Protein AF-A0A353XS70-F1 (afdb_monomer)

pLDDT: mean 81.67, std 12.3, range [36.44, 92.38]

Mean predicted aligned error: 6.26 Å

Secondary structure (DSSP, 8-state):
---PEEEEETTEEEEEEEE-SS-HHHHHHHHHHTT-S-EEEEEEETTEEEEEEEETTEEEEE-TTEEEEEEETTEEEEEETTTHHHH-EE-PPPTT-

Structure (mmCIF, N/CA/C/O backbone):
data_AF-A0A353XS70-F1
#
_entry.id   AF-A0A353XS70-F1
#
loop_
_atom_site.group_PDB
_atom_site.id
_atom_site.type_symbol
_atom_site.label_atom_id
_atom_site.label_alt_id
_atom_site.label_comp_id
_atom_site.label_asym_id
_atom_site.label_entity_id
_atom_site.label_seq_id
_atom_site.pdbx_PDB_ins_code
_atom_site.Cartn_x
_atom_site.Cartn_y
_atom_site.Cartn_z
_atom_site.occupancy
_atom_site.B_iso_or_equiv
_atom_site.auth_seq_id
_atom_site.auth_comp_id
_atom_site.auth_asym_id
_atom_site.auth_atom_id
_atom_site.pdbx_PDB_model_num
ATOM 1 N N . MET A 1 1 ? 13.744 -2.079 10.978 1.00 38.22 1 MET A N 1
ATOM 2 C CA . MET A 1 1 ? 12.491 -1.562 11.570 1.00 38.22 1 MET A CA 1
ATOM 3 C C . MET A 1 1 ? 11.362 -1.837 10.593 1.00 38.22 1 MET A C 1
ATOM 5 O O . MET A 1 1 ? 11.465 -1.408 9.454 1.00 38.22 1 MET A O 1
ATOM 9 N N . ARG A 1 2 ? 10.344 -2.605 10.999 1.00 47.00 2 ARG A N 1
ATOM 10 C CA . ARG A 1 2 ? 9.105 -2.803 10.231 1.00 47.00 2 ARG A CA 1
ATOM 11 C C . ARG A 1 2 ? 8.165 -1.650 10.596 1.00 47.00 2 ARG A C 1
ATOM 13 O O . ARG A 1 2 ? 7.541 -1.718 11.647 1.00 47.00 2 ARG A O 1
ATOM 20 N N . MET A 1 3 ? 8.092 -0.584 9.800 1.00 53.44 3 MET A N 1
ATOM 21 C CA . MET A 1 3 ? 7.010 0.397 9.972 1.00 53.44 3 MET A CA 1
ATOM 22 C C . MET A 1 3 ? 5.758 -0.168 9.305 1.00 53.44 3 MET A C 1
ATOM 24 O O . MET A 1 3 ? 5.501 0.074 8.130 1.00 53.44 3 MET A O 1
ATOM 28 N N . LYS A 1 4 ? 5.012 -0.987 10.051 1.00 61.84 4 LYS A N 1
ATOM 29 C CA . LYS A 1 4 ? 3.598 -1.211 9.759 1.00 61.84 4 LYS A CA 1
ATOM 30 C C . LYS A 1 4 ? 2.859 0.035 10.230 1.00 61.84 4 LYS A C 1
ATOM 32 O O . LYS A 1 4 ? 2.935 0.359 11.413 1.00 61.84 4 LYS A O 1
ATOM 37 N N . LEU A 1 5 ? 2.220 0.760 9.317 1.00 74.19 5 LEU A N 1
ATOM 38 C CA . LEU A 1 5 ? 1.343 1.864 9.692 1.00 74.19 5 LEU A CA 1
ATOM 39 C C . LEU A 1 5 ? -0.076 1.310 9.753 1.00 74.19 5 LEU A C 1
ATOM 41 O O . LEU A 1 5 ? -0.613 0.833 8.752 1.00 74.19 5 LEU A O 1
ATOM 45 N N . TYR A 1 6 ? -0.663 1.353 10.942 1.00 78.88 6 TYR A N 1
ATOM 46 C CA . TYR A 1 6 ? -2.069 1.035 11.118 1.00 78.88 6 TYR A CA 1
ATOM 47 C C . TYR A 1 6 ? -2.882 2.322 10.990 1.00 78.88 6 TYR A C 1
ATOM 49 O O . TYR A 1 6 ? -2.542 3.366 11.555 1.00 78.88 6 TYR A O 1
ATOM 57 N N . CYS A 1 7 ? -3.957 2.265 10.220 1.00 81.56 7 CYS A N 1
ATOM 58 C CA . CYS A 1 7 ? -4.934 3.332 10.104 1.00 81.56 7 CYS A CA 1
ATOM 59 C C . CYS A 1 7 ? -6.324 2.802 10.454 1.00 81.56 7 CYS A C 1
ATOM 61 O O . CYS A 1 7 ? -6.529 1.597 10.562 1.00 81.56 7 CYS A O 1
ATOM 63 N N . THR A 1 8 ? -7.282 3.698 10.660 1.00 82.88 8 THR A N 1
ATOM 64 C CA . THR A 1 8 ? -8.691 3.323 10.782 1.00 82.88 8 THR A CA 1
ATOM 65 C C . THR A 1 8 ? -9.523 3.898 9.654 1.00 82.88 8 THR A C 1
ATOM 67 O O . THR A 1 8 ? -9.324 5.039 9.225 1.00 82.88 8 THR A O 1
ATOM 70 N N . LYS A 1 9 ? -10.498 3.108 9.206 1.00 82.94 9 LYS A N 1
ATOM 71 C CA . LYS A 1 9 ? -11.571 3.523 8.301 1.00 82.94 9 LYS A CA 1
ATOM 72 C C . LYS A 1 9 ? -12.897 3.182 8.969 1.00 82.94 9 LYS A C 1
ATOM 74 O O . LYS A 1 9 ? -13.144 2.029 9.286 1.00 82.94 9 LYS A O 1
ATOM 79 N N . TYR A 1 10 ? -13.729 4.188 9.241 1.00 82.44 10 TYR A N 1
ATOM 80 C CA . TYR A 1 10 ? -15.011 4.020 9.951 1.00 82.44 10 TYR A CA 1
ATOM 81 C C . TYR A 1 10 ? -14.925 3.253 11.291 1.00 82.44 10 TYR A C 1
ATOM 83 O O . TYR A 1 10 ? -15.891 2.623 11.707 1.00 82.44 10 TYR A O 1
ATOM 91 N N . GLY A 1 11 ? -13.786 3.341 11.987 1.00 78.12 11 GLY A N 1
ATOM 92 C CA . GLY A 1 11 ? -13.555 2.657 13.265 1.00 78.12 11 GLY A CA 1
ATOM 93 C C . GLY A 1 11 ? -12.970 1.245 13.150 1.00 78.12 11 GLY A C 1
ATOM 94 O O . GLY A 1 11 ? -12.651 0.657 14.178 1.00 78.12 11 GLY A O 1
ATOM 95 N N . GLU A 1 12 ? -12.774 0.721 11.938 1.00 81.75 12 GLU A N 1
ATOM 96 C CA . GLU A 1 12 ? -12.109 -0.566 11.706 1.00 81.75 12 GLU A CA 1
ATOM 97 C C . GLU A 1 12 ? -10.618 -0.376 11.434 1.00 81.75 12 GLU A C 1
ATOM 99 O O . GLU A 1 12 ? -10.230 0.549 10.715 1.00 81.75 12 GLU A O 1
ATOM 104 N N . LEU A 1 13 ? -9.790 -1.241 12.027 1.00 83.44 13 LEU A N 1
ATOM 105 C CA . LEU A 1 13 ? -8.337 -1.219 11.876 1.00 83.44 13 LEU A CA 1
ATOM 106 C C . LEU A 1 13 ? -7.937 -1.765 10.502 1.00 83.44 13 LEU A C 1
ATOM 108 O O . LEU A 1 13 ? -8.346 -2.854 10.114 1.00 83.44 13 LEU A O 1
ATOM 112 N N . VAL A 1 14 ? -7.099 -1.016 9.798 1.00 86.56 14 VAL A N 1
ATOM 113 C CA . VAL A 1 14 ? -6.657 -1.278 8.428 1.00 86.56 14 VAL A CA 1
ATOM 114 C C . VAL A 1 14 ? -5.135 -1.119 8.367 1.00 86.56 14 VAL A C 1
ATOM 116 O O . VAL A 1 14 ? -4.566 -0.243 9.022 1.00 86.56 14 VAL A O 1
ATOM 119 N N . GLU A 1 15 ? -4.449 -1.957 7.586 1.00 87.12 15 GLU A N 1
ATOM 120 C CA . GLU A 1 15 ? -3.011 -1.791 7.323 1.00 87.12 15 GLU A CA 1
ATOM 121 C C . GLU A 1 15 ? -2.812 -0.924 6.070 1.00 87.12 15 GLU A C 1
ATOM 123 O O . GLU A 1 15 ? -3.428 -1.163 5.029 1.00 87.12 15 GLU A O 1
ATOM 128 N N . ALA A 1 16 ? -1.938 0.081 6.146 1.00 88.31 16 ALA A N 1
ATOM 129 C CA . ALA A 1 16 ? -1.628 0.944 5.012 1.00 88.31 16 ALA A CA 1
ATOM 130 C C . ALA A 1 16 ? -0.128 1.211 4.894 1.00 88.31 16 ALA A C 1
ATOM 132 O O . ALA A 1 16 ? 0.579 1.369 5.884 1.00 88.31 16 ALA A O 1
ATOM 133 N N . HIS A 1 17 ? 0.358 1.302 3.662 1.00 88.88 17 HIS A N 1
ATOM 134 C CA . HIS A 1 17 ? 1.763 1.522 3.362 1.00 88.88 17 HIS A CA 1
ATOM 135 C C . HIS A 1 17 ? 1.915 2.614 2.297 1.00 88.88 17 HIS A C 1
ATOM 137 O O . HIS A 1 17 ? 1.442 2.435 1.170 1.00 88.88 17 HIS A O 1
ATOM 143 N N . PRO A 1 18 ? 2.569 3.745 2.618 1.00 88.75 18 PRO A N 1
ATOM 144 C CA . PRO A 1 18 ? 2.917 4.736 1.616 1.00 88.75 18 PRO A CA 1
ATOM 145 C C . PRO A 1 18 ? 4.011 4.175 0.710 1.00 88.75 18 PRO A C 1
ATOM 147 O O . PRO A 1 18 ? 4.902 3.455 1.163 1.00 88.75 18 PRO A O 1
ATOM 150 N N . PHE A 1 19 ? 3.970 4.543 -0.564 1.00 89.00 19 PHE A N 1
ATOM 151 C CA . PHE A 1 19 ? 4.976 4.144 -1.533 1.00 89.00 19 PHE A CA 1
ATOM 152 C C . PHE A 1 19 ? 5.636 5.371 -2.161 1.00 89.00 19 PHE A C 1
ATOM 154 O O . PHE A 1 19 ? 5.023 6.110 -2.936 1.00 89.00 19 PHE A O 1
ATOM 161 N N . GLY A 1 20 ? 6.900 5.599 -1.797 1.00 83.81 20 GLY A N 1
ATOM 162 C CA . GLY A 1 20 ? 7.755 6.650 -2.349 1.00 83.81 20 GLY A CA 1
ATOM 163 C C . GLY A 1 20 ? 8.645 6.159 -3.493 1.00 83.81 20 GLY A C 1
ATOM 164 O O . GLY A 1 20 ? 9.200 6.971 -4.228 1.00 83.81 20 GLY A O 1
ATOM 165 N N . GLY A 1 21 ? 8.764 4.840 -3.663 1.00 80.56 21 GLY A N 1
ATOM 166 C CA . GLY A 1 21 ? 9.553 4.1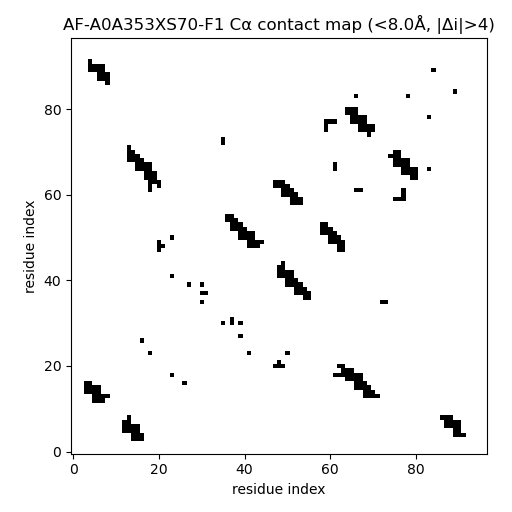98 -4.714 1.00 80.56 21 GLY A CA 1
ATOM 167 C C . GLY A 1 21 ? 10.856 3.566 -4.225 1.00 80.56 21 GLY A C 1
ATOM 168 O O . GLY A 1 21 ? 11.366 2.651 -4.868 1.00 80.56 21 GLY A O 1
ATOM 169 N N . GLY A 1 22 ? 11.375 4.001 -3.074 1.00 80.50 22 GLY A N 1
ATOM 170 C CA . GLY A 1 22 ? 12.572 3.425 -2.447 1.00 80.50 22 GLY A CA 1
ATOM 171 C C . GLY A 1 22 ? 12.277 2.182 -1.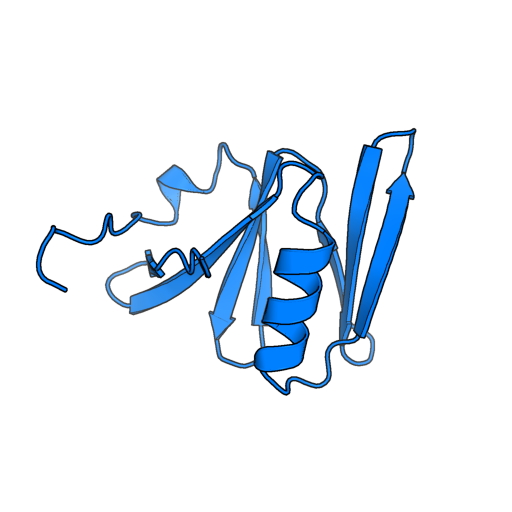601 1.00 80.50 22 GLY A C 1
ATOM 172 O O . GLY A 1 22 ? 13.177 1.410 -1.281 1.00 80.50 22 GLY A O 1
ATOM 173 N N . GLU A 1 23 ? 11.008 1.963 -1.261 1.00 77.69 23 GLU A N 1
ATOM 174 C CA . GLU A 1 23 ? 10.555 0.960 -0.296 1.00 77.69 23 GLU A CA 1
ATOM 175 C C . GLU A 1 23 ? 10.172 -0.376 -0.953 1.00 77.69 23 GLU A C 1
ATOM 177 O O . GLU A 1 23 ? 9.641 -1.256 -0.282 1.00 77.69 23 GLU A O 1
ATOM 182 N N . LEU A 1 24 ? 10.451 -0.557 -2.252 1.00 78.94 24 LEU A N 1
ATOM 183 C CA . LEU A 1 24 ? 10.047 -1.727 -3.048 1.00 78.94 24 LEU A CA 1
ATOM 184 C C . LEU A 1 24 ? 10.323 -3.065 -2.350 1.00 78.94 24 LEU A C 1
ATOM 186 O O . LEU A 1 24 ? 9.427 -3.895 -2.229 1.00 78.94 24 LEU A O 1
ATOM 190 N N . ILE A 1 25 ? 11.548 -3.258 -1.855 1.00 80.00 25 ILE A N 1
ATOM 191 C CA . ILE A 1 25 ? 11.957 -4.499 -1.179 1.00 80.00 25 ILE A CA 1
ATOM 192 C C . ILE A 1 25 ? 11.191 -4.683 0.136 1.00 80.00 25 ILE A C 1
ATOM 194 O O . ILE A 1 25 ? 10.765 -5.785 0.463 1.00 80.00 25 ILE A O 1
ATOM 198 N N . GLN A 1 26 ? 11.003 -3.605 0.897 1.00 81.94 26 GLN A N 1
ATOM 199 C CA . GLN A 1 26 ? 10.319 -3.655 2.190 1.00 81.94 26 GLN A CA 1
ATOM 200 C C . GLN A 1 26 ? 8.838 -3.988 2.007 1.00 81.94 26 GLN A C 1
ATOM 202 O O . GLN A 1 26 ? 8.298 -4.801 2.755 1.00 81.94 26 GLN A O 1
ATOM 207 N N . LEU A 1 27 ? 8.207 -3.399 0.990 1.00 83.56 27 LEU A N 1
ATOM 208 C CA . LEU A 1 27 ? 6.808 -3.630 0.670 1.00 83.56 27 LEU A CA 1
ATOM 209 C C . LEU A 1 27 ? 6.586 -5.031 0.089 1.00 83.56 27 LEU A C 1
ATOM 211 O O . LEU A 1 27 ? 5.656 -5.711 0.502 1.00 83.56 27 LEU A O 1
ATOM 215 N N . ALA A 1 28 ? 7.472 -5.502 -0.795 1.00 81.94 28 ALA A N 1
ATOM 216 C CA . ALA A 1 28 ? 7.423 -6.869 -1.310 1.00 81.94 28 ALA A CA 1
ATOM 217 C C . ALA A 1 28 ? 7.569 -7.910 -0.187 1.00 81.94 28 ALA A C 1
ATOM 219 O O . ALA A 1 28 ? 6.772 -8.841 -0.119 1.00 81.94 28 ALA A O 1
ATOM 220 N N . ASN A 1 29 ? 8.520 -7.711 0.734 1.00 83.12 29 ASN A N 1
ATOM 221 C CA . ASN A 1 29 ? 8.695 -8.587 1.895 1.00 83.12 29 ASN A CA 1
ATOM 222 C C . ASN A 1 29 ? 7.485 -8.555 2.834 1.00 83.12 29 ASN A C 1
ATOM 224 O O . ASN A 1 29 ? 7.118 -9.588 3.380 1.00 83.12 29 ASN A O 1
ATOM 228 N N . TRP A 1 30 ? 6.860 -7.388 3.031 1.00 82.94 30 TRP A N 1
ATOM 229 C CA . TRP A 1 30 ? 5.625 -7.306 3.810 1.00 82.94 30 TRP A CA 1
ATOM 230 C C . TRP A 1 30 ? 4.523 -8.157 3.178 1.00 82.94 30 TRP A C 1
ATOM 232 O O . TRP A 1 30 ? 3.906 -8.934 3.891 1.00 82.94 30 TRP A O 1
ATOM 242 N N . ILE A 1 31 ? 4.320 -8.077 1.860 1.00 83.88 31 ILE A N 1
ATOM 243 C CA . ILE A 1 31 ? 3.295 -8.868 1.156 1.00 83.88 31 ILE A CA 1
ATOM 244 C C . ILE A 1 31 ? 3.589 -10.369 1.238 1.00 83.88 31 ILE A C 1
ATOM 246 O O . ILE A 1 31 ? 2.673 -11.153 1.485 1.00 83.88 31 ILE A O 1
ATOM 250 N N . ASP A 1 32 ? 4.854 -10.762 1.095 1.00 81.62 32 ASP A N 1
ATOM 251 C CA . ASP A 1 32 ? 5.288 -12.156 1.247 1.00 81.62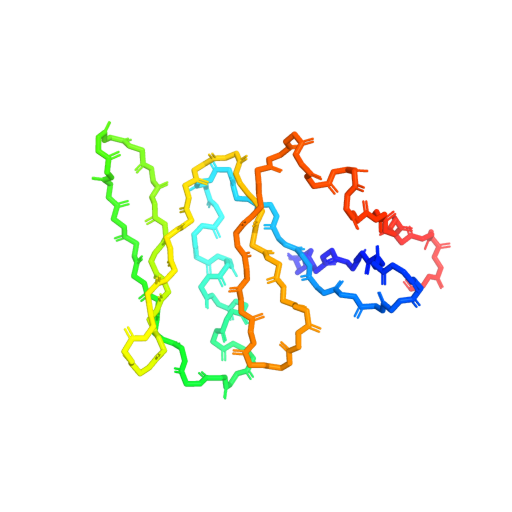 32 ASP A CA 1
ATOM 252 C C . ASP A 1 32 ? 5.053 -12.674 2.682 1.00 81.62 32 ASP A C 1
ATOM 254 O O . ASP A 1 32 ? 4.497 -13.757 2.882 1.00 81.62 32 ASP A O 1
ATOM 258 N N . ASP A 1 33 ? 5.347 -11.851 3.699 1.00 81.81 33 ASP A N 1
ATOM 259 C CA . ASP A 1 33 ? 5.088 -12.152 5.116 1.00 81.81 33 ASP A CA 1
ATOM 260 C C . ASP A 1 33 ? 3.590 -12.397 5.401 1.00 81.81 33 ASP A C 1
ATOM 262 O O . ASP A 1 33 ? 3.254 -13.145 6.326 1.00 81.81 33 ASP A O 1
ATOM 266 N N . LEU A 1 34 ? 2.678 -11.801 4.619 1.00 77.75 34 LEU A N 1
ATOM 267 C CA . LEU A 1 34 ? 1.233 -12.020 4.762 1.00 77.75 34 LEU A CA 1
ATOM 268 C C . LEU A 1 34 ? 0.795 -13.429 4.338 1.00 77.75 34 LEU A C 1
ATOM 270 O O . LEU A 1 34 ? -0.350 -13.796 4.603 1.00 77.75 34 LEU A O 1
ATOM 274 N N . LYS A 1 35 ? 1.671 -14.215 3.688 1.00 72.31 35 LYS A N 1
ATOM 275 C CA . LYS A 1 35 ? 1.374 -15.555 3.141 1.00 72.31 35 LYS A CA 1
ATOM 276 C C . LYS A 1 35 ? 0.123 -15.582 2.257 1.00 72.31 35 LYS A C 1
ATOM 278 O O . LYS A 1 35 ? -0.584 -16.587 2.187 1.00 72.31 35 LYS A O 1
ATOM 283 N N . CYS A 1 36 ? -0.168 -14.459 1.611 1.00 72.56 36 CYS A N 1
ATOM 284 C CA . CYS A 1 36 ? -1.256 -14.339 0.658 1.00 72.56 36 CYS A CA 1
ATOM 285 C C . CYS A 1 36 ? -0.777 -14.802 -0.726 1.00 72.56 36 CYS A C 1
ATOM 287 O O . CYS A 1 36 ? 0.406 -14.685 -1.037 1.00 72.56 36 CYS A O 1
ATOM 289 N N . ASP A 1 37 ? -1.675 -15.336 -1.561 1.00 82.44 37 ASP A N 1
ATOM 290 C CA . ASP A 1 37 ? -1.352 -15.769 -2.935 1.00 82.44 37 ASP A CA 1
ATOM 291 C C . ASP A 1 37 ? -1.195 -14.562 -3.881 1.00 82.44 37 ASP A C 1
ATOM 293 O O . ASP A 1 37 ? -1.899 -14.409 -4.877 1.00 82.44 37 ASP A O 1
ATOM 297 N N . VAL A 1 38 ? -0.323 -13.629 -3.500 1.00 86.25 38 VAL A N 1
ATOM 298 C CA . VAL A 1 38 ? -0.040 -12.386 -4.213 1.00 86.25 38 VAL A CA 1
ATOM 299 C C . VAL A 1 38 ? 1.402 -12.422 -4.672 1.00 86.25 38 VAL A C 1
ATOM 301 O O . VAL A 1 38 ? 2.333 -12.503 -3.874 1.00 86.25 38 VAL A O 1
ATOM 304 N N . LYS A 1 39 ? 1.600 -12.310 -5.979 1.00 87.56 39 LYS A N 1
ATOM 305 C CA . LYS A 1 39 ? 2.921 -12.146 -6.578 1.00 87.56 39 LYS A CA 1
ATOM 306 C C . LYS A 1 39 ? 3.238 -10.667 -6.693 1.00 87.56 39 LYS A C 1
ATOM 308 O O . LYS A 1 39 ? 2.379 -9.873 -7.068 1.00 87.56 39 LYS A O 1
ATOM 313 N N . THR A 1 40 ? 4.481 -10.304 -6.404 1.00 88.69 40 THR A N 1
ATOM 314 C CA . THR A 1 40 ? 4.963 -8.927 -6.517 1.00 88.69 40 THR A CA 1
ATOM 315 C C . THR A 1 40 ? 5.974 -8.814 -7.654 1.00 88.69 40 THR A C 1
ATOM 317 O O . THR A 1 40 ? 6.728 -9.743 -7.945 1.00 88.69 40 THR A O 1
ATOM 320 N N . SER A 1 41 ? 5.972 -7.692 -8.363 1.00 89.06 41 SER A N 1
ATOM 321 C CA . SER A 1 41 ? 6.933 -7.397 -9.429 1.00 89.06 41 SER A CA 1
ATOM 322 C C . SER A 1 41 ? 7.236 -5.909 -9.453 1.00 89.06 41 SER A C 1
ATOM 324 O O . SER A 1 41 ? 6.326 -5.090 -9.404 1.00 89.06 41 SER A O 1
ATOM 326 N N . ALA A 1 42 ? 8.513 -5.547 -9.526 1.00 88.19 42 ALA A N 1
ATOM 327 C CA . ALA A 1 42 ? 8.947 -4.157 -9.589 1.00 88.19 42 ALA A CA 1
ATOM 328 C C . ALA A 1 42 ? 9.391 -3.809 -11.013 1.00 88.19 42 ALA A C 1
ATOM 330 O O . ALA A 1 42 ? 10.201 -4.522 -11.605 1.00 88.19 42 ALA A O 1
ATOM 331 N N . VAL A 1 43 ? 8.878 -2.706 -11.551 1.00 89.88 43 VAL A N 1
ATOM 332 C CA . VAL A 1 43 ? 9.216 -2.200 -12.888 1.00 89.88 43 VAL A CA 1
ATOM 333 C C . VAL A 1 43 ? 9.479 -0.696 -12.843 1.00 89.88 43 VAL A C 1
ATOM 335 O O . VAL A 1 43 ? 9.100 -0.016 -11.891 1.00 89.88 43 VAL A O 1
ATOM 338 N N . PHE A 1 44 ? 10.113 -0.166 -13.888 1.00 88.00 44 PHE A N 1
ATOM 339 C CA . PHE A 1 44 ? 10.241 1.276 -14.100 1.00 88.00 44 PHE A CA 1
ATOM 340 C C . PHE A 1 44 ? 9.284 1.702 -15.217 1.00 88.00 44 PHE A C 1
ATOM 342 O O . PHE A 1 44 ? 9.569 1.488 -16.393 1.00 88.00 44 PHE A O 1
ATOM 349 N N . ASP A 1 45 ? 8.147 2.294 -14.850 1.00 84.94 45 ASP A N 1
ATOM 350 C CA . ASP A 1 45 ? 7.154 2.834 -15.788 1.00 84.94 45 ASP A CA 1
ATOM 351 C C . ASP A 1 45 ? 7.442 4.326 -16.006 1.00 84.94 45 ASP A C 1
ATOM 353 O O . ASP A 1 45 ? 7.395 5.119 -15.065 1.00 84.94 45 ASP A O 1
ATOM 357 N N . GLY A 1 46 ? 7.840 4.711 -17.222 1.00 84.00 46 GLY A N 1
ATOM 358 C CA . GLY A 1 46 ? 8.222 6.098 -17.528 1.00 84.00 46 GLY A CA 1
ATOM 359 C C . GLY A 1 46 ? 9.410 6.627 -16.707 1.00 84.00 46 GLY A C 1
ATOM 360 O O . GLY A 1 46 ? 9.516 7.830 -16.487 1.00 84.00 46 GLY A O 1
ATOM 361 N N . GLY A 1 47 ? 10.284 5.737 -16.222 1.00 86.12 47 GLY A N 1
ATOM 362 C CA . GLY A 1 47 ? 11.407 6.080 -15.340 1.00 86.12 47 GLY A CA 1
ATOM 363 C C . GLY A 1 47 ? 11.048 6.175 -13.853 1.00 86.12 47 GLY A C 1
ATOM 364 O O . GLY A 1 47 ? 11.934 6.427 -13.040 1.00 86.12 47 GLY A O 1
ATOM 365 N N . LEU A 1 48 ? 9.786 5.936 -13.480 1.00 86.94 48 LEU A N 1
ATOM 366 C CA . LEU A 1 48 ? 9.338 5.924 -12.090 1.00 86.94 48 LEU A CA 1
ATOM 367 C C . LEU A 1 48 ? 9.220 4.489 -11.554 1.00 86.94 48 LEU A C 1
ATOM 369 O O . LEU A 1 48 ? 8.651 3.625 -12.230 1.00 86.94 48 LEU A O 1
ATOM 373 N N . PRO A 1 49 ? 9.717 4.218 -10.333 1.00 89.44 49 PRO A N 1
ATOM 374 C CA . PRO A 1 49 ? 9.582 2.906 -9.713 1.00 89.44 49 PRO A CA 1
ATOM 375 C C . PRO A 1 49 ? 8.105 2.596 -9.475 1.00 89.44 49 PRO A C 1
ATOM 377 O O . PRO A 1 49 ? 7.385 3.381 -8.866 1.00 89.44 49 PRO A O 1
ATOM 380 N N . THR A 1 50 ? 7.656 1.450 -9.964 1.00 91.00 50 THR A N 1
ATOM 381 C CA . THR A 1 50 ? 6.265 1.005 -9.895 1.00 91.00 50 THR A CA 1
ATOM 382 C C . THR A 1 50 ? 6.230 -0.431 -9.393 1.00 91.00 50 THR A C 1
ATOM 384 O O . THR A 1 50 ? 6.953 -1.288 -9.905 1.00 91.00 50 THR A O 1
ATOM 387 N N . LEU A 1 51 ? 5.394 -0.696 -8.391 1.00 90.75 51 LEU A N 1
ATOM 388 C CA . LEU A 1 51 ? 5.152 -2.041 -7.882 1.00 90.75 51 LEU A CA 1
ATOM 389 C C . LEU A 1 51 ? 3.859 -2.588 -8.484 1.00 90.75 51 LEU A C 1
ATOM 391 O O . LEU A 1 51 ? 2.828 -1.924 -8.472 1.00 90.75 51 LEU A O 1
ATOM 395 N N . ILE A 1 52 ? 3.916 -3.809 -8.992 1.00 91.19 52 ILE A N 1
ATOM 396 C CA . ILE A 1 52 ? 2.778 -4.555 -9.513 1.00 91.19 52 ILE A CA 1
ATOM 397 C C . ILE A 1 52 ? 2.506 -5.705 -8.552 1.00 91.19 52 ILE A C 1
ATOM 399 O O . ILE A 1 52 ? 3.418 -6.452 -8.194 1.00 91.19 52 ILE A O 1
ATOM 403 N N . LEU A 1 53 ? 1.251 -5.833 -8.144 1.00 90.12 53 LEU A N 1
ATOM 404 C CA . LEU A 1 53 ? 0.731 -6.929 -7.343 1.00 90.12 53 LEU A CA 1
ATOM 405 C C . LEU A 1 53 ? -0.230 -7.726 -8.211 1.00 90.12 53 LEU A C 1
ATOM 407 O O . LEU A 1 53 ? -1.118 -7.146 -8.833 1.00 90.12 53 LEU A O 1
ATOM 411 N N . THR A 1 54 ? -0.066 -9.040 -8.248 1.00 89.31 54 THR A N 1
ATOM 412 C CA . THR A 1 54 ? -0.921 -9.930 -9.033 1.00 89.31 54 THR A CA 1
ATOM 413 C C . THR A 1 54 ? -1.472 -11.029 -8.144 1.00 89.31 54 THR A C 1
ATOM 415 O O . THR A 1 54 ? -0.699 -11.746 -7.509 1.00 89.31 54 THR A O 1
ATOM 418 N N . LYS A 1 55 ? -2.797 -11.177 -8.120 1.00 85.50 55 LYS A N 1
ATOM 419 C CA . LYS A 1 55 ? -3.517 -12.206 -7.366 1.00 85.50 55 LYS A CA 1
ATOM 420 C C . LYS A 1 55 ? -4.557 -12.855 -8.271 1.00 85.50 55 LYS A C 1
ATOM 422 O O . LYS A 1 55 ? -5.559 -12.229 -8.593 1.00 85.50 55 LYS A O 1
ATOM 427 N N . GLY A 1 56 ? -4.331 -14.098 -8.691 1.00 84.81 56 GLY A N 1
ATOM 428 C CA . GLY A 1 56 ? -5.154 -14.700 -9.746 1.00 84.81 56 GLY A CA 1
ATOM 429 C C . GLY A 1 56 ? -5.139 -13.828 -11.009 1.00 84.81 56 GLY A C 1
ATOM 430 O O . GLY A 1 56 ? -4.062 -13.557 -11.542 1.00 84.81 56 GLY A O 1
ATOM 431 N N . ASP A 1 57 ? -6.316 -13.365 -11.435 1.00 85.44 57 ASP A N 1
ATOM 432 C CA . ASP A 1 57 ? -6.491 -12.456 -12.580 1.00 85.44 57 ASP A CA 1
ATOM 433 C C . ASP A 1 57 ? -6.461 -10.962 -12.193 1.00 85.44 57 ASP A C 1
ATOM 435 O O . ASP A 1 57 ? -6.398 -10.097 -13.070 1.00 85.44 57 ASP A O 1
ATOM 439 N N . ASP A 1 58 ? -6.474 -10.639 -10.895 1.00 85.38 58 ASP A N 1
ATOM 440 C CA . ASP A 1 58 ? -6.449 -9.258 -10.419 1.00 85.38 58 ASP A CA 1
ATOM 441 C C . ASP A 1 58 ? -5.028 -8.696 -10.435 1.00 85.38 58 ASP A C 1
ATOM 443 O O . ASP A 1 58 ? -4.079 -9.296 -9.916 1.00 85.38 58 ASP A O 1
ATOM 447 N N . VAL A 1 59 ? -4.887 -7.497 -11.003 1.00 89.38 59 VAL A N 1
ATOM 448 C CA . VAL A 1 59 ? -3.623 -6.762 -11.068 1.00 89.38 59 VAL A CA 1
ATOM 449 C C . VAL A 1 59 ? -3.803 -5.385 -10.450 1.00 89.38 59 VAL A C 1
ATOM 451 O O . VAL A 1 59 ? -4.631 -4.588 -10.888 1.00 89.38 59 VAL A O 1
ATOM 454 N N . VAL A 1 60 ? -2.978 -5.088 -9.451 1.00 89.88 60 VAL A N 1
ATOM 455 C CA . VAL A 1 60 ? -2.931 -3.795 -8.774 1.00 89.88 60 VAL A CA 1
ATOM 456 C C . VAL A 1 60 ? -1.572 -3.157 -9.025 1.00 89.88 60 VAL A C 1
ATOM 458 O O . VAL A 1 60 ? -0.532 -3.761 -8.772 1.00 89.88 60 VAL A O 1
ATOM 461 N N . THR A 1 61 ? -1.581 -1.914 -9.500 1.00 92.19 61 THR A N 1
ATOM 462 C CA . THR A 1 61 ? -0.364 -1.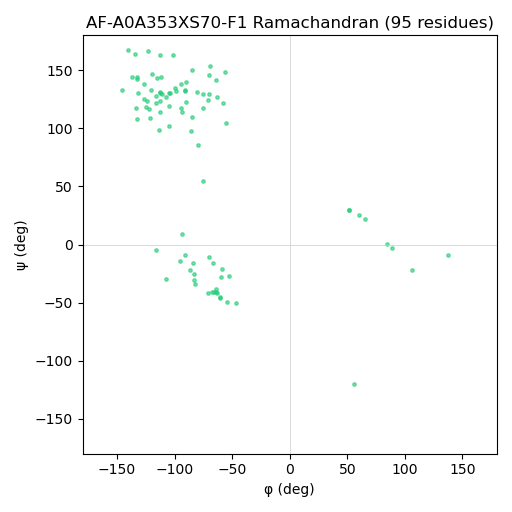157 -9.809 1.00 92.19 61 THR A CA 1
ATOM 463 C C . THR A 1 61 ? -0.222 0.008 -8.845 1.00 92.19 61 THR A C 1
ATOM 465 O O . THR A 1 61 ? -1.101 0.864 -8.761 1.00 92.19 61 THR A O 1
ATOM 468 N N . LEU A 1 62 ? 0.909 0.060 -8.152 1.00 92.12 62 LEU A N 1
ATOM 469 C CA . LEU A 1 62 ? 1.247 1.066 -7.160 1.00 92.12 62 LEU A CA 1
ATOM 470 C C . LEU A 1 62 ? 2.403 1.932 -7.672 1.00 92.12 62 LEU A C 1
ATOM 472 O O . LEU A 1 62 ? 3.528 1.463 -7.857 1.00 92.12 62 LEU A O 1
ATOM 476 N N . LYS A 1 63 ? 2.104 3.207 -7.907 1.00 91.88 63 LYS A N 1
ATOM 477 C CA . LYS A 1 63 ? 3.031 4.241 -8.378 1.00 91.88 63 LYS A CA 1
ATOM 478 C C . LYS A 1 63 ? 3.484 5.134 -7.218 1.00 91.88 63 LYS A C 1
ATOM 480 O O . LYS A 1 63 ? 2.823 5.154 -6.177 1.00 91.88 63 LYS A O 1
ATOM 485 N N . PRO A 1 64 ? 4.580 5.899 -7.373 1.00 90.69 64 PRO A N 1
ATOM 486 C CA . PRO A 1 64 ? 5.047 6.797 -6.323 1.00 90.69 64 PRO A CA 1
ATOM 487 C C . PRO A 1 64 ? 3.960 7.787 -5.888 1.00 90.69 64 PRO A C 1
ATOM 489 O O . PRO A 1 64 ? 3.127 8.204 -6.695 1.00 90.69 64 PRO A O 1
ATOM 492 N N . HIS A 1 65 ? 3.989 8.176 -4.612 1.00 88.75 65 HIS A N 1
ATOM 493 C CA . HIS A 1 65 ? 2.998 9.054 -3.971 1.00 88.75 65 HIS A CA 1
ATOM 494 C C . HIS A 1 65 ? 1.591 8.448 -3.864 1.00 88.75 65 HIS A C 1
ATOM 496 O O . HIS A 1 65 ? 0.598 9.168 -3.692 1.00 88.75 65 HIS A O 1
ATOM 502 N N . GLN A 1 66 ? 1.492 7.124 -3.920 1.00 91.81 66 GLN A N 1
ATOM 503 C CA . GLN A 1 66 ? 0.270 6.390 -3.623 1.00 91.81 66 GLN A CA 1
ATOM 504 C C . GLN A 1 66 ? 0.432 5.563 -2.350 1.00 91.81 66 GLN A C 1
ATOM 506 O O . GLN A 1 66 ? 1.536 5.321 -1.865 1.00 91.81 66 GLN A O 1
ATOM 511 N N . TRP A 1 67 ? -0.704 5.149 -1.812 1.00 91.56 67 TRP A N 1
ATOM 512 C CA . TRP A 1 67 ? -0.810 4.294 -0.647 1.00 91.56 67 TRP A CA 1
ATOM 513 C C . TRP A 1 67 ? -1.377 2.957 -1.076 1.00 91.56 67 TRP A C 1
ATOM 515 O O . TRP A 1 67 ? -2.400 2.906 -1.761 1.00 91.56 67 TRP A O 1
ATOM 525 N N . LEU A 1 68 ? -0.719 1.888 -0.650 1.00 91.31 68 LEU A N 1
ATOM 526 C CA . LEU A 1 68 ? -1.274 0.551 -0.691 1.00 91.31 68 LEU A CA 1
ATOM 527 C C . LEU A 1 68 ? -2.011 0.311 0.620 1.00 91.31 68 LEU A C 1
ATOM 529 O O . LEU A 1 68 ? -1.425 0.433 1.691 1.00 91.31 68 LEU A O 1
ATOM 533 N N . VAL A 1 69 ? -3.290 -0.013 0.535 1.00 90.19 69 VAL A N 1
ATOM 534 C CA . VAL A 1 69 ? -4.159 -0.225 1.689 1.00 90.19 69 VAL A CA 1
ATOM 535 C C . VAL A 1 69 ? -4.699 -1.641 1.636 1.00 90.19 69 VAL A C 1
ATOM 537 O O . VAL A 1 69 ? -5.162 -2.082 0.586 1.00 90.19 69 VAL A O 1
ATOM 540 N N . ARG A 1 70 ? -4.651 -2.346 2.761 1.00 87.25 70 ARG A N 1
ATOM 541 C CA . ARG A 1 70 ? -5.222 -3.679 2.923 1.00 87.25 70 ARG A CA 1
ATOM 542 C C . ARG A 1 70 ? -6.380 -3.602 3.909 1.00 87.25 70 ARG A C 1
ATOM 544 O O . ARG A 1 70 ? -6.159 -3.558 5.116 1.00 87.25 70 ARG A O 1
ATOM 551 N N . GLU A 1 71 ? -7.597 -3.533 3.373 1.00 83.19 71 GLU A N 1
ATOM 552 C CA . GLU A 1 71 ? -8.834 -3.414 4.167 1.00 83.19 71 GLU A CA 1
ATOM 553 C C . GLU A 1 71 ? -9.341 -4.763 4.683 1.00 83.19 71 GLU A C 1
ATOM 555 O O . GLU A 1 71 ? -10.006 -4.809 5.707 1.00 83.19 71 GLU A O 1
ATOM 560 N N . ASP A 1 72 ? -8.999 -5.850 3.995 1.00 78.25 72 ASP A N 1
ATOM 561 C CA . ASP A 1 72 ? -9.324 -7.221 4.382 1.00 78.25 72 ASP A CA 1
ATOM 562 C C . ASP A 1 72 ? -8.132 -8.138 4.075 1.00 78.25 72 ASP A C 1
ATOM 564 O O . ASP A 1 72 ? -7.205 -7.759 3.350 1.00 78.25 72 ASP A O 1
ATOM 568 N N . GLU A 1 73 ? -8.143 -9.370 4.587 1.00 70.81 73 GLU A N 1
ATOM 569 C CA . GLU A 1 73 ? -7.069 -10.340 4.390 1.00 70.81 73 GLU A CA 1
ATOM 570 C C . GLU A 1 73 ? -6.712 -10.545 2.913 1.00 70.81 73 GLU A C 1
ATOM 572 O O . GLU A 1 73 ? -5.562 -10.858 2.587 1.00 70.81 73 GLU A O 1
ATOM 577 N N . ASN A 1 74 ? -7.676 -10.323 2.021 1.00 69.81 74 ASN A N 1
ATOM 578 C CA . ASN A 1 74 ? -7.571 -10.663 0.617 1.00 69.81 74 ASN A CA 1
ATOM 579 C C . ASN A 1 74 ? -7.598 -9.486 -0.357 1.00 69.81 74 ASN A C 1
ATOM 581 O O . ASN A 1 74 ? -7.396 -9.738 -1.549 1.00 69.81 74 ASN A 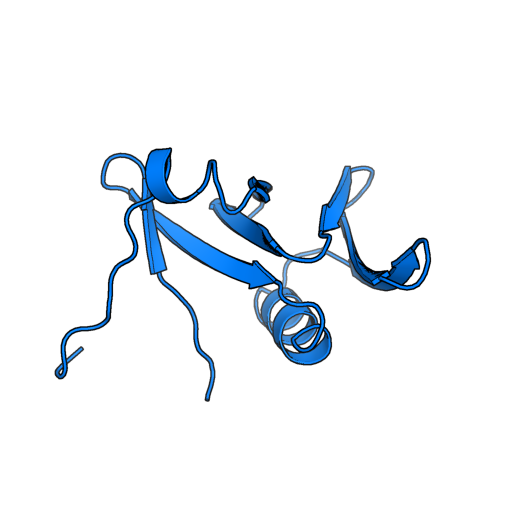O 1
ATOM 585 N N . GLU A 1 75 ? -7.801 -8.256 0.113 1.00 82.00 75 GLU A N 1
ATOM 586 C CA . GLU A 1 75 ? -8.105 -7.115 -0.751 1.00 82.00 75 GLU A CA 1
ATOM 587 C C . GLU A 1 75 ? -7.088 -5.984 -0.583 1.00 82.00 75 GLU A C 1
ATOM 589 O O . GLU A 1 75 ? -6.976 -5.366 0.477 1.00 82.00 75 GLU A O 1
ATOM 594 N N . PHE A 1 76 ? -6.361 -5.703 -1.667 1.00 88.31 76 PHE A N 1
ATOM 595 C CA . PHE A 1 76 ? -5.426 -4.588 -1.757 1.00 88.31 76 PHE A CA 1
ATOM 596 C C . PHE A 1 76 ? -6.032 -3.467 -2.596 1.00 88.31 76 PHE A C 1
ATOM 598 O O . PHE A 1 76 ? -6.485 -3.686 -3.719 1.00 88.31 76 PHE A O 1
ATOM 605 N N . LYS A 1 77 ? -5.990 -2.246 -2.070 1.00 89.94 77 LYS A N 1
ATOM 606 C CA . LYS A 1 77 ? -6.446 -1.028 -2.738 1.00 89.94 77 LYS A CA 1
ATOM 607 C C . LYS A 1 77 ? -5.313 -0.039 -2.884 1.00 89.94 77 LYS A C 1
ATOM 609 O O . LYS A 1 77 ? -4.455 0.076 -2.015 1.00 89.94 77 LYS A O 1
ATOM 614 N N . VAL A 1 78 ? -5.355 0.719 -3.973 1.00 92.25 78 VAL A N 1
ATOM 615 C CA . VAL A 1 78 ? -4.447 1.841 -4.201 1.00 92.25 78 VAL A CA 1
ATOM 616 C C . VAL A 1 78 ? -5.219 3.133 -4.028 1.00 92.25 78 VAL A C 1
ATOM 618 O O . VAL A 1 78 ? -6.262 3.337 -4.646 1.00 92.25 78 VAL A O 1
ATOM 621 N N . VAL A 1 79 ? -4.694 4.008 -3.181 1.00 92.38 79 VAL A N 1
ATOM 622 C CA . VAL A 1 79 ? -5.306 5.292 -2.844 1.00 92.38 79 VAL A CA 1
ATOM 623 C C . V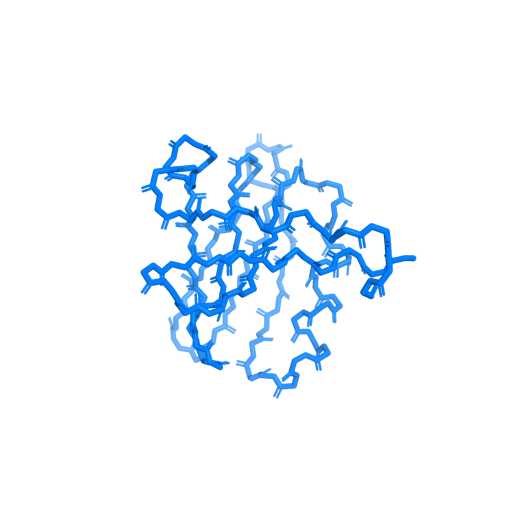AL A 1 79 ? -4.279 6.390 -3.084 1.00 92.38 79 VAL A C 1
ATOM 625 O O . VAL A 1 79 ? -3.101 6.226 -2.766 1.00 92.38 79 VAL A O 1
ATOM 628 N N . SER A 1 80 ? -4.680 7.521 -3.669 1.00 91.19 80 SER A N 1
ATOM 629 C CA . SER A 1 80 ? -3.744 8.638 -3.834 1.00 91.19 80 SER A CA 1
ATOM 630 C 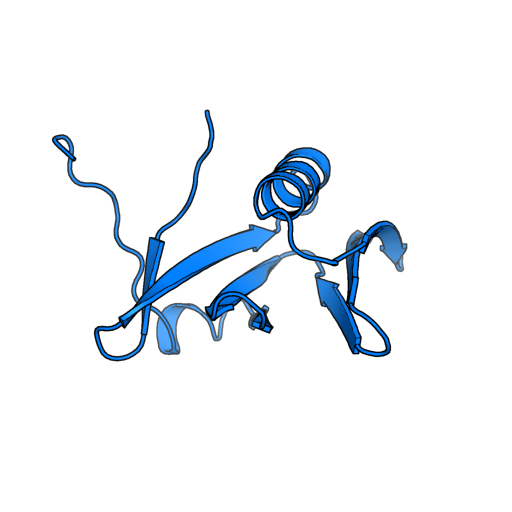C . SER A 1 80 ? -3.407 9.269 -2.481 1.00 91.19 80 SER A C 1
ATOM 632 O O . SER A 1 80 ? -4.225 9.259 -1.559 1.00 91.19 80 SER A O 1
ATOM 634 N N . SER A 1 81 ? -2.233 9.896 -2.364 1.00 88.75 81 SER A N 1
ATOM 635 C CA . SER A 1 81 ? -1.877 10.643 -1.146 1.00 88.75 81 SER A CA 1
ATOM 636 C C . SER A 1 81 ? -2.856 11.777 -0.805 1.00 88.75 81 SER A C 1
ATOM 638 O O . SER A 1 81 ? -2.935 12.183 0.347 1.00 88.75 81 SER A O 1
ATOM 640 N N . GLU A 1 82 ? -3.630 12.276 -1.773 1.00 91.19 82 GLU A N 1
ATOM 641 C CA . GLU A 1 82 ? -4.651 13.311 -1.550 1.00 91.19 82 GLU A CA 1
ATOM 642 C C . GLU A 1 82 ? -5.984 12.740 -1.047 1.00 91.19 82 GLU A C 1
ATOM 644 O O . GLU A 1 82 ? -6.738 13.413 -0.339 1.00 91.19 82 GLU A O 1
ATOM 649 N N . GLN A 1 83 ? -6.307 11.508 -1.449 1.00 89.94 83 GLN A N 1
ATOM 650 C CA . GLN A 1 83 ? -7.513 10.804 -1.022 1.00 89.94 83 GLN A CA 1
ATOM 651 C C . GLN A 1 83 ? -7.321 10.140 0.337 1.00 89.94 83 GLN A C 1
ATOM 653 O O . GLN A 1 83 ? -8.266 10.088 1.121 1.00 89.94 83 GLN A O 1
ATOM 658 N N . PHE A 1 84 ? -6.110 9.663 0.628 1.00 89.94 84 PHE A N 1
ATOM 659 C CA . PHE A 1 84 ? -5.832 8.876 1.822 1.00 89.94 84 PHE A CA 1
ATOM 660 C C . PHE A 1 84 ? -6.259 9.580 3.128 1.00 89.94 84 PHE A C 1
ATOM 662 O O . PHE A 1 84 ? -7.058 8.989 3.851 1.00 89.94 84 PHE A O 1
ATOM 669 N N . PRO A 1 85 ? -5.906 10.857 3.399 1.00 87.62 85 PRO A N 1
ATOM 670 C CA . PRO A 1 85 ? -6.321 11.542 4.630 1.00 87.62 85 PRO A CA 1
ATOM 671 C C . PRO A 1 85 ? -7.831 11.794 4.739 1.00 87.62 85 PRO A C 1
ATOM 673 O O . PRO A 1 85 ? -8.324 12.132 5.809 1.00 87.62 85 PRO A O 1
ATOM 676 N N . LYS A 1 86 ? -8.575 11.687 3.629 1.00 89.38 86 LYS A N 1
ATOM 677 C CA . LYS A 1 86 ? -10.039 11.842 3.607 1.00 89.38 86 LYS A CA 1
ATOM 678 C C . LYS A 1 86 ? -10.762 10.530 3.909 1.00 89.38 86 LYS A C 1
ATOM 680 O O . LYS A 1 86 ? -11.937 10.557 4.261 1.00 89.38 86 LYS A O 1
ATOM 685 N N . LEU A 1 87 ? -10.085 9.401 3.706 1.00 87.69 87 LEU A N 1
ATOM 686 C CA . LEU A 1 87 ? -10.649 8.056 3.816 1.00 87.69 87 LEU A CA 1
ATOM 687 C C . LEU A 1 87 ? -10.154 7.316 5.063 1.00 87.69 87 LEU A C 1
ATOM 689 O O . LEU A 1 87 ? -10.885 6.484 5.596 1.00 87.69 87 LEU A O 1
ATOM 693 N N . TYR A 1 88 ? -8.942 7.624 5.526 1.00 88.50 88 TYR A N 1
ATOM 694 C CA . TYR A 1 88 ? -8.266 6.911 6.603 1.00 88.50 88 TYR A CA 1
ATOM 695 C C . TYR A 1 88 ? -7.691 7.885 7.626 1.00 88.50 88 TYR A C 1
ATOM 697 O O . TYR A 1 88 ? -7.163 8.942 7.276 1.00 88.50 88 TYR A O 1
ATOM 705 N N . THR A 1 89 ? -7.737 7.488 8.895 1.00 87.25 89 THR A N 1
ATOM 706 C CA . THR A 1 89 ? -7.061 8.190 9.993 1.00 87.25 89 THR A CA 1
ATOM 707 C C . THR A 1 89 ? -5.825 7.393 10.395 1.00 87.25 89 THR A C 1
ATOM 709 O O . THR A 1 89 ? -5.949 6.235 10.781 1.00 87.25 89 THR A O 1
ATOM 712 N N . LEU A 1 90 ? -4.627 7.975 10.283 1.00 82.06 90 LEU A N 1
ATOM 713 C CA . LEU A 1 90 ? -3.391 7.320 10.730 1.00 82.06 90 LEU A CA 1
ATOM 714 C C . LEU A 1 90 ? -3.355 7.251 12.256 1.00 82.06 90 LEU A C 1
ATOM 716 O O . LEU A 1 90 ? -3.505 8.277 12.922 1.00 82.06 90 LEU A O 1
ATOM 720 N N . HIS A 1 91 ? -3.089 6.065 12.797 1.00 74.38 91 HIS A N 1
ATOM 721 C CA . HIS A 1 91 ? -2.689 5.937 14.189 1.00 74.38 91 HIS A CA 1
ATOM 722 C C . HIS A 1 91 ? -1.184 6.151 14.248 1.00 74.38 91 HIS A C 1
ATOM 724 O O . HIS A 1 91 ? -0.409 5.318 13.779 1.00 74.38 91 HIS A O 1
ATOM 730 N N . ASN A 1 92 ? -0.758 7.281 14.809 1.00 59.78 92 ASN A N 1
ATOM 731 C CA . ASN A 1 92 ? 0.607 7.341 15.304 1.00 59.78 92 ASN A CA 1
ATOM 732 C C . ASN A 1 92 ? 0.658 6.449 16.546 1.00 59.78 92 ASN A C 1
ATOM 734 O O . ASN A 1 92 ? -0.141 6.688 17.455 1.00 59.78 92 ASN A O 1
ATOM 738 N N . PRO A 1 93 ? 1.550 5.446 16.607 1.00 53.84 93 PRO A N 1
ATOM 739 C CA . PRO A 1 93 ? 1.760 4.723 17.848 1.00 53.84 93 PRO A CA 1
ATOM 740 C C . PRO A 1 93 ? 2.176 5.738 18.914 1.00 53.84 93 PRO A C 1
ATOM 742 O O . PRO A 1 93 ? 3.135 6.495 18.732 1.00 53.84 93 PRO A O 1
ATOM 745 N N . SER A 1 94 ? 1.406 5.809 19.996 1.00 48.59 94 SER A N 1
ATOM 746 C CA . SER A 1 94 ? 1.817 6.537 21.196 1.00 48.59 94 SER A CA 1
ATOM 747 C C . SER A 1 94 ? 3.057 5.837 21.755 1.00 48.59 94 SER A C 1
ATOM 749 O O . SER A 1 94 ? 3.114 4.608 21.725 1.00 48.59 94 SER A O 1
ATOM 751 N N . GLU A 1 95 ? 4.047 6.571 22.277 1.00 36.44 95 GLU A N 1
ATOM 752 C CA . GLU A 1 95 ? 5.143 5.942 23.030 1.00 36.44 95 GLU A CA 1
ATOM 753 C C . GLU A 1 95 ? 4.544 5.115 24.183 1.00 36.44 95 GLU A C 1
ATOM 755 O O . GLU A 1 95 ? 4.069 5.678 25.168 1.00 36.44 95 GLU A O 1
ATOM 760 N N . GLY A 1 96 ? 4.519 3.786 24.039 1.00 53.75 96 GLY A N 1
ATOM 761 C CA . GLY A 1 96 ? 3.963 2.872 25.040 1.00 53.75 96 GLY A CA 1
ATOM 762 C C . GLY A 1 96 ? 3.096 1.724 24.511 1.00 53.75 96 GLY A C 1
ATOM 763 O O . GLY A 1 96 ? 2.776 0.845 25.310 1.00 53.75 96 GLY A O 1
ATOM 764 N N . GLU A 1 97 ? 2.743 1.705 23.220 1.00 42.34 97 GLU A N 1
ATOM 765 C CA . GLU A 1 97 ? 2.178 0.522 22.532 1.00 42.34 97 GLU A CA 1
ATOM 766 C C . GLU A 1 97 ? 3.250 -0.332 21.839 1.00 42.34 97 GLU A C 1
ATOM 768 O O . GLU A 1 97 ? 4.187 0.245 21.235 1.00 42.34 97 GLU A O 1
#

Solvent-accessible surface area (backbone atoms only — not comparable to full-atom values): 5827 Å² total; per-residue (Å²): 134,86,86,79,39,45,26,30,43,98,85,42,80,27,46,41,45,81,33,78,47,86,50,57,68,62,52,48,50,52,50,56,72,64,72,50,84,54,49,72,48,79,47,66,61,96,81,39,48,28,42,36,38,37,39,90,92,48,75,47,74,47,47,56,61,23,27,46,33,36,77,49,99,85,45,81,44,76,39,46,64,82,50,38,72,78,62,37,47,77,55,74,81,58,97,87,118

Radius of gyration: 13.37 Å; Cα contacts (8 Å, |Δi|>4): 158; chains: 1; bounding box: 28×29×43 Å

Foldseek 3Di:
DLPFWWKDFPRDIKTKDACQQPCQVVVQVVVVVLVAQKDWDWDQDVNFIKIWIDHPPDIDIETHQWMWIGPDSHDTDIGHVVCDVVGIGIDDDDVPD

Sequence (9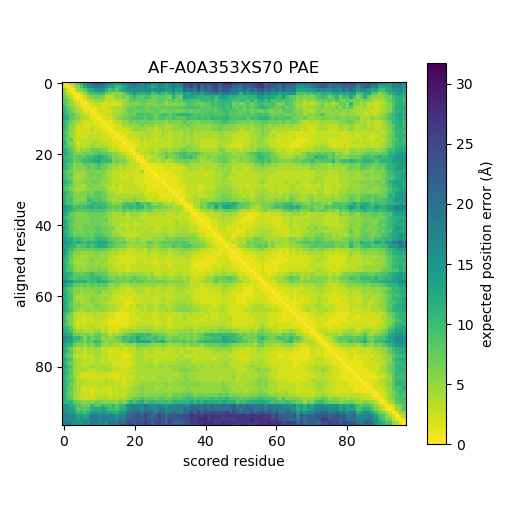7 aa):
MRMKLYCTKYGELVEAHPFGGGELIQLANWIDDLKCD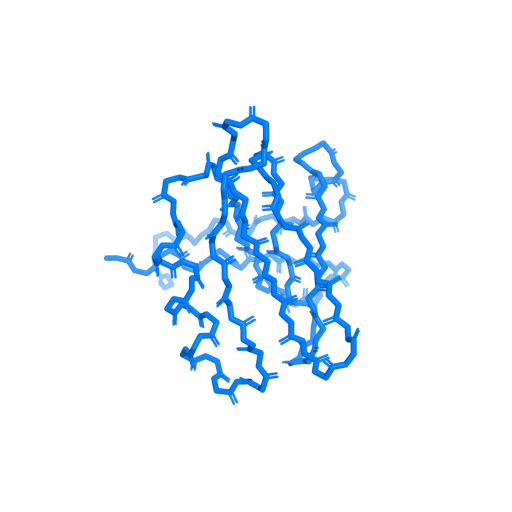VKTSAVFDGGLPTLILTKGDDVVTLKPHQWLVREDENEFKVVSSEQFPKLYTLHNPSEGE

Nearest PDB structures (foldseek):
  9b9s-assembly1_A-2  TM=5.462E-01  e=1.249E+00  Vreelandella titanicae
  9b9x-assembly1_A-2  TM=5.441E-01  e=1.321E+00  Vreelandella titanicae
  3llh-assembly1_A  TM=5.520E-01  e=2.588E+00  Homo sapiens
  4qgx-assembly3_B-2  TM=3.736E-01  e=5.998E+00  Homo sapiens
  6mqi-assembly1_A  TM=3.664E-01  e=7.505E+00  Homo sapiens